Protein AF-A0A1G1D5Z4-F1 (afdb_monomer_lite)

Radius of gyration: 11.23 Å; chains: 1; bounding box: 28×22×27 Å

Secondary structure (DSSP, 8-state):
-HHHHHHHHS-EEHHHHHHHHHTTS-TTS-HHHHHHHHHHHHHHHHHTTSEEE-STTEEEE-

pLDDT: mean 94.65, std 2.63, range [83.75, 97.69]

Sequence (62 aa):
MIIEYLKKFGKSHRKDIERVLWDKLPDILTEVQKKNKIGNLLSALRMEGKIRNSGYSEWSLL

Foldseek 3Di:
DVLVVCVVVFKDALVVLLVVCVVVDDPVDDPVRSSVVSVVVLVVCVVVQQWDDPPPRMIGGD

Structure (mmCIF, N/CA/C/O backbone):
data_AF-A0A1G1D5Z4-F1
#
_entry.id   AF-A0A1G1D5Z4-F1
#
loop_
_atom_site.group_PDB
_atom_site.id
_atom_site.type_symbol
_atom_site.label_atom_id
_atom_site.label_alt_id
_atom_site.label_comp_id
_atom_site.label_asym_id
_atom_site.label_entity_id
_atom_site.label_seq_id
_atom_site.pdbx_PDB_ins_code
_atom_site.Cartn_x
_atom_site.Cartn_y
_atom_site.Cartn_z
_atom_site.occupancy
_atom_site.B_iso_or_equiv
_atom_site.auth_seq_id
_atom_site.auth_comp_id
_atom_site.auth_asym_id
_atom_site.auth_atom_id
_atom_site.pdbx_PDB_model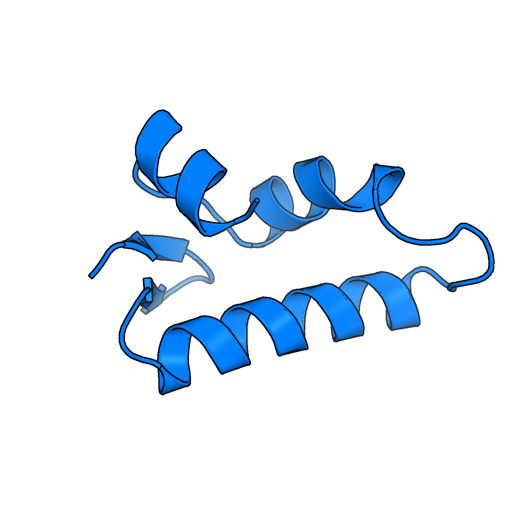_num
ATOM 1 N N . MET A 1 1 ? -7.548 -4.871 -6.817 1.00 83.75 1 MET A N 1
ATOM 2 C CA . MET A 1 1 ? -7.499 -3.390 -6.905 1.00 83.75 1 MET A CA 1
ATOM 3 C C . MET A 1 1 ? -6.082 -2.843 -7.001 1.00 83.75 1 MET A C 1
ATOM 5 O O . MET A 1 1 ? -5.835 -2.122 -7.950 1.00 83.75 1 MET A O 1
ATOM 9 N N . ILE A 1 2 ? -5.155 -3.178 -6.090 1.00 92.12 2 ILE A N 1
ATOM 10 C CA . ILE A 1 2 ? -3.758 -2.694 -6.178 1.00 92.12 2 ILE A CA 1
ATOM 11 C C . ILE A 1 2 ? -3.076 -3.182 -7.461 1.00 92.12 2 ILE A C 1
ATOM 13 O O . ILE A 1 2 ? -2.498 -2.378 -8.175 1.00 92.12 2 ILE A O 1
ATOM 17 N N . ILE A 1 3 ? -3.210 -4.469 -7.796 1.00 94.25 3 ILE A N 1
ATOM 18 C CA . ILE A 1 3 ? -2.656 -5.033 -9.038 1.00 94.25 3 ILE A CA 1
ATOM 19 C C . ILE A 1 3 ? -3.218 -4.315 -10.268 1.00 94.25 3 ILE A C 1
ATOM 21 O O . ILE A 1 3 ? -2.451 -3.849 -11.092 1.00 94.25 3 ILE A O 1
ATOM 25 N N . GLU A 1 4 ? -4.541 -4.179 -10.374 1.00 93.19 4 GLU A N 1
ATOM 26 C CA . GLU A 1 4 ? -5.183 -3.483 -11.503 1.00 93.19 4 GLU A CA 1
ATOM 27 C C . GLU A 1 4 ? -4.761 -2.013 -11.605 1.00 93.19 4 GLU A C 1
ATOM 29 O O . GLU A 1 4 ? -4.529 -1.497 -12.694 1.00 93.19 4 GLU A O 1
ATOM 34 N N . TYR A 1 5 ? -4.594 -1.342 -10.465 1.00 92.38 5 TYR A N 1
ATOM 35 C CA . TYR A 1 5 ? -4.045 0.006 -10.417 1.00 92.38 5 TYR A CA 1
ATOM 36 C C . TYR A 1 5 ? -2.595 0.038 -10.931 1.00 92.38 5 TYR A C 1
ATOM 38 O O . TYR A 1 5 ? -2.283 0.820 -11.824 1.00 92.38 5 TYR A O 1
ATOM 46 N N . LEU A 1 6 ? -1.722 -0.855 -10.460 1.00 94.50 6 LEU A N 1
ATOM 47 C CA . LEU A 1 6 ? -0.337 -0.941 -10.937 1.00 94.50 6 LEU A CA 1
ATOM 48 C C . LEU A 1 6 ? -0.243 -1.387 -12.406 1.00 94.50 6 LEU A C 1
ATOM 50 O O . LEU A 1 6 ? 0.639 -0.928 -13.114 1.00 94.50 6 LEU A O 1
ATOM 54 N N . LYS A 1 7 ? -1.174 -2.201 -12.916 1.00 94.56 7 LYS A N 1
ATOM 55 C CA . LYS A 1 7 ? -1.270 -2.505 -14.356 1.00 94.56 7 LYS A CA 1
ATOM 56 C C . LYS A 1 7 ? -1.585 -1.256 -15.176 1.00 94.56 7 LYS A C 1
ATOM 58 O O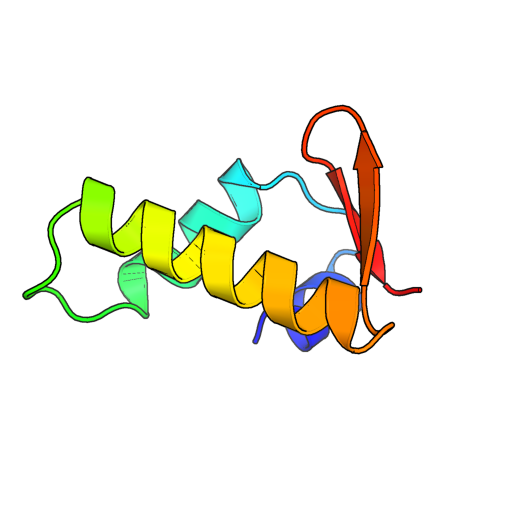 . LYS A 1 7 ? -1.036 -1.087 -16.257 1.00 94.56 7 LYS A O 1
ATOM 63 N N . LYS A 1 8 ? -2.462 -0.383 -14.667 1.00 92.94 8 LYS A N 1
ATOM 64 C CA . LYS A 1 8 ? -2.888 0.840 -15.361 1.00 92.94 8 LYS A CA 1
ATOM 65 C C . LYS A 1 8 ? -1.843 1.959 -15.311 1.00 92.94 8 LYS A C 1
ATOM 67 O O . LYS A 1 8 ? -1.698 2.684 -16.286 1.00 92.94 8 LYS A O 1
ATOM 72 N N . PHE A 1 9 ? -1.155 2.123 -14.182 1.00 90.31 9 PHE A N 1
ATOM 73 C CA . PHE A 1 9 ? -0.250 3.257 -13.940 1.00 90.31 9 PHE A CA 1
ATOM 74 C C . PHE A 1 9 ? 1.237 2.863 -13.884 1.00 90.31 9 PHE A C 1
ATOM 76 O O . PHE A 1 9 ? 2.106 3.727 -13.823 1.00 90.31 9 PHE A O 1
ATOM 83 N N . GLY A 1 10 ? 1.551 1.566 -13.922 1.00 91.75 10 GLY A N 1
ATOM 84 C CA . GLY A 1 10 ? 2.909 1.033 -13.855 1.00 91.75 10 GLY A CA 1
ATOM 85 C C . GLY A 1 10 ? 3.469 1.056 -12.435 1.00 91.75 10 GLY A C 1
ATOM 86 O O . GLY A 1 10 ? 3.295 0.111 -11.661 1.00 91.75 10 GLY A O 1
ATOM 87 N N . LYS A 1 11 ? 4.176 2.137 -12.102 1.00 93.56 11 LYS A N 1
ATOM 88 C CA . LYS A 1 11 ? 4.809 2.337 -10.794 1.00 93.56 11 LYS A CA 1
ATOM 89 C C . LYS A 1 11 ? 4.024 3.348 -9.979 1.00 93.56 11 LYS A C 1
ATOM 91 O O . LYS A 1 11 ? 3.451 4.282 -10.531 1.00 93.56 11 LYS A O 1
ATOM 96 N N . SER A 1 12 ? 4.011 3.183 -8.664 1.00 95.75 12 SER A N 1
ATOM 97 C CA . SER A 1 12 ? 3.330 4.136 -7.795 1.00 95.75 12 SER A CA 1
ATOM 98 C C . SER A 1 12 ? 3.918 4.169 -6.397 1.00 95.75 12 SER A C 1
ATOM 100 O O . SER A 1 12 ? 4.317 3.139 -5.846 1.00 95.75 12 SER A O 1
ATOM 102 N N . HIS A 1 13 ? 3.945 5.357 -5.797 1.00 95.81 13 HIS A N 1
ATOM 103 C CA . HIS A 1 13 ? 4.323 5.498 -4.403 1.00 95.81 13 HIS A CA 1
ATOM 104 C C . HIS A 1 13 ? 3.192 5.046 -3.484 1.00 95.81 13 HIS A C 1
ATOM 106 O O . HIS A 1 13 ? 2.003 5.196 -3.771 1.00 95.81 13 HIS A O 1
ATOM 112 N N . ARG A 1 14 ? 3.570 4.559 -2.300 1.00 94.50 14 ARG A N 1
ATOM 113 C CA . ARG A 1 14 ? 2.624 4.147 -1.257 1.00 94.50 14 ARG A CA 1
ATOM 114 C C . ARG A 1 14 ? 1.546 5.201 -0.981 1.00 94.50 14 ARG A C 1
ATOM 116 O O . ARG A 1 14 ? 0.397 4.823 -0.814 1.00 94.50 14 ARG A O 1
ATOM 123 N N . LYS A 1 15 ? 1.889 6.493 -0.970 1.00 94.50 15 LYS A N 1
ATOM 124 C CA . LYS A 1 15 ? 0.932 7.587 -0.719 1.00 94.50 15 LYS A CA 1
ATOM 125 C C . LYS A 1 15 ? -0.170 7.677 -1.781 1.00 94.50 15 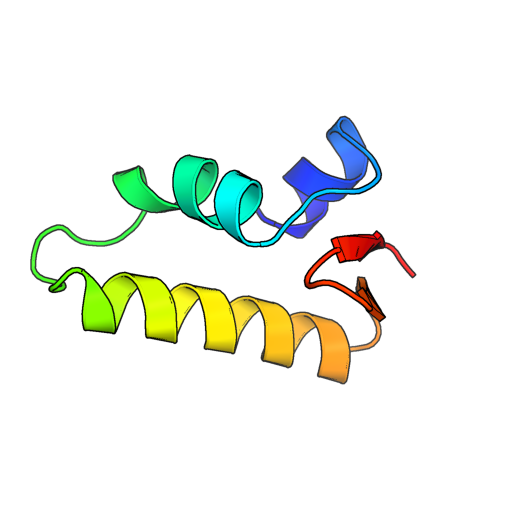LYS A C 1
ATOM 127 O O . LYS A 1 15 ? -1.315 7.966 -1.449 1.00 94.50 15 LYS A O 1
ATOM 132 N N . ASP A 1 16 ? 0.155 7.416 -3.044 1.00 94.56 16 ASP A N 1
ATOM 133 C CA . ASP A 1 16 ? -0.824 7.454 -4.134 1.00 94.56 16 ASP A CA 1
ATOM 134 C C . ASP A 1 16 ? -1.713 6.209 -4.118 1.00 94.56 16 ASP A C 1
ATOM 136 O O . ASP A 1 16 ? -2.929 6.313 -4.280 1.00 94.56 16 ASP A O 1
ATOM 140 N N . ILE A 1 17 ? -1.131 5.045 -3.808 1.00 93.88 17 ILE A N 1
ATOM 141 C CA . ILE A 1 17 ? -1.895 3.822 -3.526 1.00 93.88 17 ILE A CA 1
ATOM 142 C C . ILE A 1 17 ? -2.841 4.054 -2.342 1.00 93.88 17 ILE A C 1
ATOM 144 O O . ILE A 1 17 ? -4.008 3.674 -2.407 1.00 93.88 17 ILE A O 1
ATOM 148 N N . GLU A 1 18 ? -2.364 4.703 -1.276 1.00 94.25 18 GLU A N 1
ATOM 149 C CA . GLU A 1 18 ? -3.181 5.026 -0.109 1.00 94.25 18 GLU A CA 1
ATOM 150 C C . GLU A 1 18 ? -4.374 5.900 -0.484 1.00 94.25 18 GLU A C 1
ATOM 152 O O . GLU A 1 18 ? -5.498 5.541 -0.143 1.00 94.25 18 GLU A O 1
ATOM 157 N N . ARG A 1 19 ? -4.157 6.968 -1.260 1.00 92.81 19 ARG A N 1
ATOM 158 C CA . ARG A 1 19 ? -5.221 7.865 -1.735 1.00 92.81 19 ARG A CA 1
ATOM 159 C C . ARG A 1 19 ? -6.308 7.118 -2.514 1.00 92.81 19 ARG A C 1
ATOM 161 O O . ARG A 1 19 ? -7.486 7.324 -2.269 1.00 92.81 19 ARG A O 1
ATOM 168 N N . VAL A 1 20 ? -5.922 6.219 -3.419 1.00 91.44 20 VAL A N 1
ATOM 169 C CA . VAL A 1 20 ? -6.869 5.466 -4.269 1.00 91.44 20 VAL A CA 1
ATOM 170 C C . VAL A 1 20 ? -7.669 4.424 -3.484 1.00 91.44 20 VAL A C 1
ATOM 172 O O . VAL A 1 20 ? -8.792 4.075 -3.861 1.00 91.44 20 VAL A O 1
ATOM 175 N N . LEU A 1 21 ? -7.082 3.873 -2.423 1.00 92.31 21 LEU A N 1
ATOM 176 C CA . LEU A 1 21 ? -7.734 2.874 -1.582 1.00 92.31 21 LEU A CA 1
ATOM 177 C C . LEU A 1 21 ? -8.534 3.491 -0.435 1.00 92.31 21 LEU A C 1
ATOM 179 O O . LEU A 1 21 ? -9.385 2.797 0.113 1.00 92.31 21 LEU A O 1
ATOM 183 N N . TRP A 1 22 ? -8.271 4.748 -0.073 1.00 93.75 22 TRP A N 1
ATOM 184 C CA . TRP A 1 22 ? -8.781 5.376 1.145 1.00 93.75 22 TRP A CA 1
ATOM 185 C C . TRP A 1 22 ? -10.305 5.325 1.265 1.00 93.75 22 TRP A C 1
ATOM 187 O O . TRP A 1 22 ? -10.832 4.857 2.278 1.00 93.75 22 TRP A O 1
ATOM 197 N N . ASP A 1 23 ? -10.985 5.711 0.186 1.00 91.12 23 ASP A N 1
ATOM 198 C CA . ASP A 1 23 ? -12.450 5.774 0.093 1.00 91.12 23 ASP A CA 1
ATOM 199 C C . ASP A 1 23 ? -13.086 4.394 -0.128 1.00 91.12 23 ASP A C 1
ATOM 201 O O . ASP A 1 23 ? -14.301 4.240 -0.166 1.00 91.12 23 ASP A O 1
ATOM 205 N N . LYS A 1 24 ? -12.254 3.360 -0.295 1.00 90.56 24 LYS A N 1
ATOM 206 C CA . LYS A 1 24 ? -12.677 1.963 -0.456 1.00 90.56 24 LYS A CA 1
ATOM 207 C C . LYS A 1 24 ? -12.497 1.156 0.827 1.00 90.56 24 LYS A C 1
ATOM 209 O O . LYS A 1 24 ? -12.800 -0.038 0.852 1.00 90.56 24 LYS A O 1
ATOM 214 N N . LEU A 1 25 ? -11.950 1.776 1.872 1.00 93.75 25 LEU A N 1
ATOM 215 C CA . LEU A 1 25 ? -11.821 1.178 3.191 1.00 93.75 25 LEU A CA 1
ATOM 216 C C . LEU A 1 25 ? -13.015 1.564 4.066 1.00 93.75 25 LEU A C 1
ATOM 218 O O . LEU A 1 25 ? -13.468 2.700 3.977 1.00 93.75 25 LEU A O 1
ATOM 222 N N . PRO A 1 26 ? -13.472 0.667 4.958 1.00 95.06 26 PRO A N 1
ATOM 223 C CA . PRO A 1 26 ? -14.584 0.959 5.856 1.00 95.06 26 PRO A CA 1
ATOM 224 C C . PRO A 1 26 ? -14.360 2.236 6.674 1.00 95.06 26 PRO A C 1
ATOM 226 O O . PRO A 1 26 ? -13.274 2.430 7.227 1.00 95.06 26 PRO A O 1
ATOM 229 N N . ASP A 1 27 ? -15.402 3.054 6.810 1.00 95.00 27 ASP A N 1
ATOM 230 C CA . ASP A 1 27 ? -15.343 4.324 7.551 1.00 95.00 27 ASP A CA 1
ATOM 231 C C . ASP A 1 27 ? -15.225 4.148 9.065 1.00 95.00 27 ASP A C 1
ATOM 233 O O . ASP A 1 27 ? -14.769 5.049 9.759 1.00 95.00 27 ASP A O 1
ATOM 237 N N . ILE A 1 28 ? -15.534 2.954 9.577 1.00 97.06 28 ILE A N 1
ATOM 238 C CA . ILE A 1 28 ? -15.288 2.590 10.978 1.00 97.06 28 ILE A CA 1
ATOM 239 C C . ILE A 1 28 ? -13.790 2.530 11.326 1.00 97.06 28 ILE A C 1
ATOM 241 O O . ILE A 1 28 ? -13.427 2.496 12.500 1.00 97.06 28 ILE A O 1
ATOM 245 N N . LEU A 1 29 ? -12.906 2.485 10.323 1.00 96.88 29 LEU A N 1
ATOM 246 C CA . LEU A 1 29 ? -11.465 2.438 10.544 1.00 96.88 29 LEU A CA 1
ATOM 247 C C . LEU A 1 29 ? -10.891 3.840 10.747 1.00 96.88 29 LEU A C 1
ATOM 249 O O . LEU A 1 29 ? -11.068 4.725 9.909 1.00 96.88 29 LEU A O 1
ATOM 253 N N . THR A 1 30 ? -10.089 3.997 11.798 1.00 97.56 30 THR A N 1
ATOM 254 C CA . THR A 1 30 ? -9.264 5.194 11.998 1.00 97.56 30 THR A CA 1
ATOM 255 C C . THR A 1 30 ? -8.205 5.323 10.903 1.00 97.56 30 THR A C 1
ATO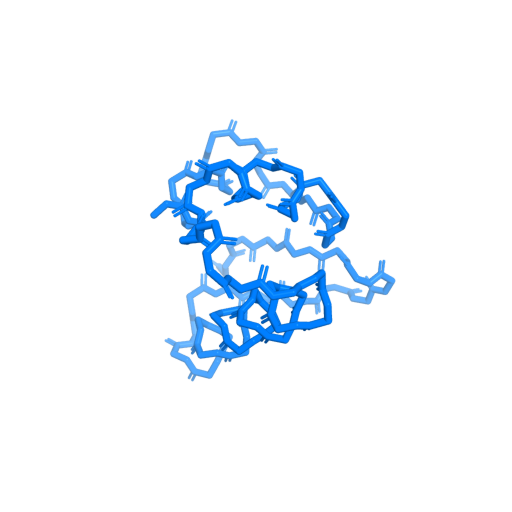M 257 O O . THR A 1 30 ? -7.841 4.345 10.244 1.00 97.56 30 THR A O 1
ATOM 260 N N . GLU A 1 31 ? -7.627 6.514 10.735 1.00 95.94 31 GLU A N 1
ATOM 261 C CA . GLU A 1 31 ? -6.563 6.729 9.746 1.00 95.94 31 GLU A CA 1
ATOM 262 C C . GLU A 1 31 ? -5.383 5.761 9.911 1.00 95.94 31 GLU A C 1
ATOM 264 O O . GLU A 1 31 ? -4.846 5.243 8.931 1.00 95.94 31 GLU A O 1
ATOM 269 N N . VAL A 1 32 ? -4.987 5.493 11.159 1.00 96.88 32 VAL A N 1
ATOM 270 C CA . VAL A 1 32 ? -3.898 4.561 11.481 1.00 96.88 32 VAL A CA 1
ATOM 271 C C . VAL A 1 32 ? -4.278 3.142 11.064 1.00 96.88 32 VAL A C 1
ATOM 273 O O . VAL A 1 32 ? -3.482 2.447 10.433 1.00 96.88 32 VAL A O 1
ATOM 276 N N . GLN A 1 33 ? -5.515 2.719 11.339 1.00 97.69 33 GLN A N 1
ATOM 277 C CA . GLN A 1 33 ? -6.013 1.410 10.917 1.00 97.69 33 GLN A CA 1
ATOM 278 C C . GLN A 1 33 ? -6.090 1.292 9.389 1.00 97.69 33 GLN A C 1
ATOM 280 O O . GLN A 1 33 ? -5.692 0.260 8.843 1.00 97.69 33 GLN A O 1
ATOM 285 N N . LYS A 1 34 ? -6.528 2.347 8.685 1.00 97.31 34 LYS A N 1
ATOM 286 C CA . LYS A 1 34 ? -6.543 2.394 7.214 1.00 97.31 34 LYS A CA 1
ATOM 287 C C . LYS A 1 34 ? -5.126 2.246 6.643 1.00 97.31 34 LYS A C 1
ATOM 289 O O . LYS A 1 34 ? -4.887 1.357 5.821 1.00 97.31 34 LYS A O 1
ATOM 294 N N . LYS A 1 35 ? -4.160 3.027 7.143 1.00 96.38 35 LYS A N 1
ATOM 295 C CA . LYS A 1 35 ? -2.739 2.952 6.744 1.00 96.38 35 LYS A CA 1
ATOM 296 C C . LYS A 1 35 ? -2.131 1.573 7.001 1.00 96.38 35 LYS A C 1
ATOM 298 O O . LYS A 1 35 ? -1.457 1.027 6.124 1.00 96.38 35 LYS A O 1
ATOM 303 N N . ASN A 1 36 ? -2.399 0.981 8.164 1.00 97.06 36 ASN A N 1
ATOM 304 C CA . ASN A 1 36 ? -1.920 -0.361 8.503 1.00 97.06 36 ASN A CA 1
ATOM 305 C C . ASN A 1 36 ? -2.511 -1.418 7.569 1.00 97.06 36 ASN A C 1
ATOM 307 O O . ASN A 1 36 ? -1.781 -2.260 7.051 1.00 97.06 36 ASN A O 1
ATOM 311 N N . LYS A 1 37 ? -3.812 -1.335 7.275 1.00 96.25 37 LYS A N 1
ATOM 312 C CA . LYS A 1 37 ? -4.476 -2.262 6.353 1.00 96.25 37 LYS A CA 1
ATOM 313 C C . LYS A 1 37 ? -3.880 -2.195 4.947 1.00 96.25 37 LYS A C 1
ATOM 315 O O . LYS A 1 37 ? -3.607 -3.237 4.359 1.00 96.25 37 LYS A O 1
ATOM 320 N N . ILE A 1 38 ? -3.606 -0.995 4.436 1.00 95.75 38 ILE A N 1
ATOM 321 C CA . ILE A 1 38 ? -2.956 -0.806 3.128 1.00 95.75 38 ILE A CA 1
ATOM 322 C C . ILE A 1 38 ? -1.531 -1.366 3.140 1.00 95.75 38 ILE A C 1
ATOM 324 O O . ILE A 1 38 ? -1.140 -2.070 2.210 1.00 95.75 38 ILE A O 1
ATOM 328 N N . GLY A 1 39 ? -0.778 -1.127 4.217 1.00 95.88 39 GLY A N 1
ATOM 329 C CA . GLY A 1 39 ? 0.546 -1.721 4.410 1.00 95.88 39 GLY A CA 1
ATOM 330 C C . GLY A 1 39 ? 0.517 -3.249 4.382 1.00 95.88 39 GLY A C 1
ATOM 331 O O . GLY A 1 39 ? 1.313 -3.859 3.674 1.00 95.88 39 GLY A O 1
ATOM 332 N N . ASN A 1 40 ? -0.437 -3.861 5.083 1.00 96.81 40 ASN A N 1
ATOM 333 C CA . ASN A 1 40 ? -0.596 -5.314 5.119 1.00 96.81 40 ASN A CA 1
ATOM 334 C C . ASN A 1 40 ? -0.936 -5.889 3.739 1.00 96.81 40 ASN A C 1
ATOM 336 O O . ASN A 1 40 ? -0.371 -6.908 3.351 1.00 96.81 40 ASN A O 1
ATOM 340 N N . LEU A 1 41 ? -1.797 -5.215 2.968 1.00 96.31 41 LEU A N 1
ATOM 341 C CA . LEU A 1 41 ? -2.128 -5.620 1.598 1.00 96.31 41 LEU A CA 1
ATOM 342 C C . LEU A 1 41 ? -0.904 -5.580 0.671 1.00 96.31 41 LEU A C 1
ATOM 344 O O . LEU A 1 41 ? -0.685 -6.517 -0.094 1.00 96.31 41 LEU A O 1
ATOM 348 N N . LEU A 1 42 ? -0.092 -4.522 0.746 1.00 96.31 42 LEU A N 1
ATOM 349 C CA . LEU A 1 42 ? 1.147 -4.413 -0.034 1.00 96.31 42 LEU A CA 1
ATOM 350 C C . LEU A 1 42 ? 2.151 -5.505 0.353 1.00 96.31 42 LEU A C 1
ATOM 352 O O . LEU A 1 42 ? 2.729 -6.155 -0.519 1.00 96.31 42 LEU A O 1
ATOM 356 N N . SER A 1 43 ? 2.323 -5.747 1.654 1.00 96.50 43 SER A N 1
ATOM 357 C CA . SER A 1 43 ? 3.197 -6.806 2.161 1.00 96.50 43 SER A CA 1
ATOM 358 C C . SER A 1 43 ? 2.748 -8.191 1.698 1.00 96.50 43 SER A C 1
ATOM 360 O O . SER A 1 43 ? 3.590 -8.958 1.239 1.00 96.50 43 SER A O 1
ATOM 362 N N . ALA A 1 44 ? 1.448 -8.496 1.757 1.00 97.69 44 ALA A N 1
ATOM 363 C CA . ALA A 1 44 ? 0.893 -9.764 1.282 1.00 97.69 44 ALA A CA 1
ATOM 364 C C . ALA A 1 44 ? 1.182 -9.984 -0.211 1.00 97.69 44 ALA A C 1
ATOM 366 O O . ALA A 1 44 ? 1.774 -10.992 -0.581 1.00 97.69 44 ALA A O 1
ATOM 367 N N . LEU A 1 45 ? 0.887 -8.991 -1.057 1.00 96.75 45 LEU A N 1
ATOM 368 C CA . LEU A 1 45 ? 1.155 -9.067 -2.498 1.00 96.75 45 LEU A CA 1
ATOM 369 C C . LEU A 1 45 ? 2.645 -9.227 -2.825 1.00 96.75 45 LEU A C 1
ATOM 371 O O . LEU A 1 45 ? 2.997 -9.894 -3.799 1.00 96.75 45 LEU A O 1
ATOM 375 N N . ARG A 1 46 ? 3.525 -8.614 -2.026 1.00 96.88 46 ARG A N 1
ATOM 376 C CA . ARG A 1 46 ? 4.975 -8.777 -2.166 1.00 96.88 46 ARG A CA 1
ATOM 377 C C . ARG A 1 46 ? 5.419 -10.191 -1.807 1.00 96.88 46 ARG A C 1
ATOM 379 O O . ARG A 1 46 ? 6.219 -10.767 -2.531 1.00 96.88 46 ARG A O 1
ATOM 386 N N . MET A 1 47 ? 4.910 -10.738 -0.702 1.00 97.38 47 MET A N 1
ATOM 387 C CA . MET A 1 47 ? 5.214 -12.110 -0.272 1.00 97.38 47 MET A CA 1
ATOM 388 C C . MET A 1 47 ? 4.698 -13.147 -1.274 1.00 97.38 47 MET A C 1
ATOM 390 O O . MET A 1 47 ? 5.353 -14.157 -1.494 1.00 97.38 47 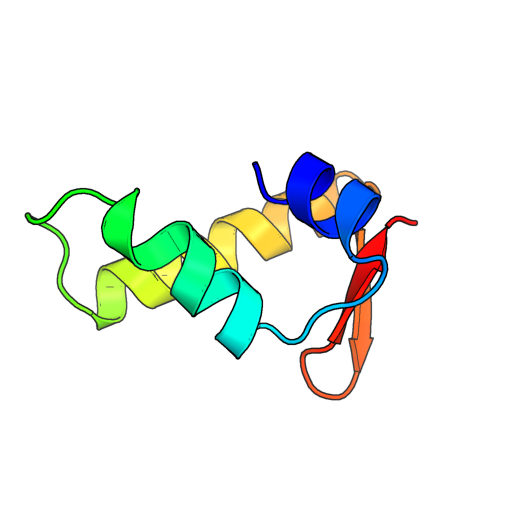MET A O 1
ATOM 394 N N . GLU A 1 48 ? 3.576 -12.865 -1.937 1.00 97.44 48 GLU A N 1
ATOM 395 C CA . GLU A 1 48 ? 3.046 -13.669 -3.045 1.00 97.44 48 GLU A CA 1
ATOM 396 C C . GLU A 1 48 ? 3.832 -13.511 -4.362 1.00 97.44 48 GLU A C 1
ATOM 398 O O . GLU A 1 48 ? 3.472 -14.131 -5.360 1.00 97.44 48 GLU A O 1
ATOM 403 N N . GLY A 1 49 ? 4.864 -12.661 -4.412 1.00 96.88 49 GLY A N 1
ATOM 404 C CA . GLY A 1 49 ? 5.662 -12.442 -5.621 1.00 96.88 49 GLY A CA 1
ATOM 405 C C . GLY A 1 49 ? 4.921 -11.707 -6.743 1.00 96.88 49 GLY A C 1
ATOM 406 O O . GLY A 1 49 ? 5.307 -11.811 -7.902 1.00 96.88 49 GLY A O 1
ATOM 407 N N . LYS A 1 50 ? 3.856 -10.957 -6.429 1.00 97.38 50 LYS A N 1
ATOM 408 C CA . LYS A 1 50 ? 3.060 -10.220 -7.431 1.00 97.38 50 LYS A CA 1
ATOM 409 C C . LYS A 1 50 ? 3.544 -8.791 -7.656 1.00 97.38 50 LYS A C 1
ATOM 411 O O . LYS A 1 50 ? 3.317 -8.220 -8.720 1.00 97.38 50 LYS A O 1
ATOM 416 N N . ILE A 1 51 ? 4.155 -8.191 -6.637 1.00 97.06 51 ILE A N 1
ATOM 417 C CA . ILE A 1 51 ? 4.689 -6.827 -6.683 1.00 97.06 51 ILE A CA 1
ATOM 418 C C . ILE A 1 51 ? 6.050 -6.765 -6.001 1.00 97.06 51 ILE A C 1
ATOM 420 O O . ILE A 1 51 ? 6.351 -7.556 -5.107 1.00 97.06 51 ILE A O 1
ATOM 424 N N . ARG A 1 52 ? 6.842 -5.757 -6.353 1.00 96.62 52 ARG A N 1
ATOM 425 C CA . ARG A 1 52 ? 8.107 -5.432 -5.688 1.00 96.62 52 ARG A CA 1
ATOM 426 C C . ARG A 1 52 ? 8.126 -3.990 -5.207 1.00 96.62 52 ARG A C 1
ATOM 428 O O . ARG A 1 52 ? 7.490 -3.119 -5.802 1.00 96.62 52 ARG A O 1
ATOM 435 N N . ASN A 1 53 ? 8.883 -3.757 -4.136 1.00 95.31 53 ASN A N 1
ATOM 436 C CA . ASN A 1 53 ? 9.239 -2.420 -3.680 1.00 95.31 53 ASN A CA 1
ATOM 437 C C . ASN A 1 53 ? 10.652 -2.089 -4.177 1.00 95.31 53 ASN A C 1
ATOM 439 O O . ASN A 1 53 ? 11.583 -2.829 -3.866 1.00 95.31 53 ASN A O 1
ATOM 443 N N . SER A 1 54 ? 10.809 -1.012 -4.943 1.00 92.12 54 SER A N 1
ATOM 444 C CA . SER A 1 54 ? 12.097 -0.567 -5.509 1.00 92.12 54 SER A CA 1
ATOM 445 C C . SER A 1 54 ? 12.905 0.333 -4.562 1.00 92.12 54 SER A C 1
AT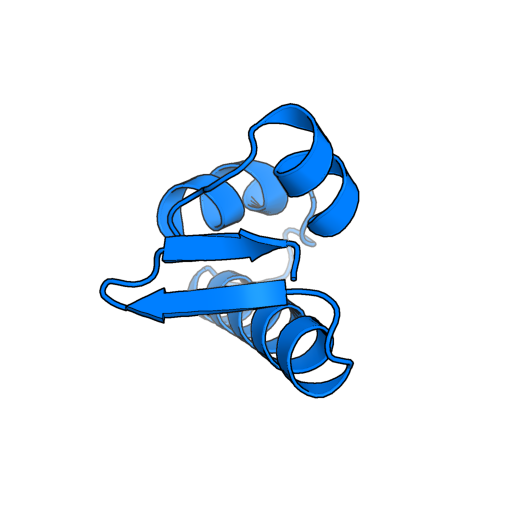OM 447 O O . SER A 1 54 ? 13.948 0.850 -4.950 1.00 92.12 54 SER A O 1
ATOM 449 N N . GLY A 1 55 ? 12.454 0.515 -3.318 1.00 89.31 55 GLY A N 1
ATOM 450 C CA . GLY A 1 55 ? 12.956 1.532 -2.397 1.00 89.31 55 GLY A CA 1
ATOM 451 C C . GLY A 1 55 ? 12.070 2.779 -2.398 1.00 89.31 55 GLY A C 1
ATOM 452 O O . GLY A 1 55 ? 11.156 2.915 -3.209 1.00 89.31 55 GLY A O 1
ATOM 453 N N . TYR A 1 56 ? 12.283 3.677 -1.431 1.00 90.12 56 TYR A N 1
ATOM 454 C CA . TYR A 1 56 ? 11.552 4.954 -1.314 1.00 90.12 56 TYR A CA 1
ATOM 455 C C . TYR A 1 56 ? 10.015 4.824 -1.360 1.00 90.12 56 TYR A C 1
ATOM 457 O O . TYR A 1 56 ? 9.297 5.728 -1.789 1.00 90.12 56 TYR A O 1
ATOM 465 N N . SER A 1 57 ? 9.487 3.687 -0.891 1.00 91.88 57 SER A N 1
ATOM 466 C CA . SER A 1 57 ? 8.056 3.361 -0.939 1.00 91.88 57 SER A CA 1
ATOM 467 C C . SER A 1 57 ? 7.444 3.345 -2.350 1.00 91.88 57 SER A C 1
ATOM 469 O O . SER A 1 57 ? 6.234 3.529 -2.474 1.00 91.88 57 SER A O 1
ATOM 471 N N . GLU A 1 58 ? 8.242 3.121 -3.395 1.00 95.81 58 GLU A N 1
ATOM 472 C CA . GLU A 1 58 ? 7.771 2.898 -4.766 1.00 95.81 58 GLU A CA 1
ATOM 473 C C . GLU A 1 58 ? 7.440 1.412 -4.974 1.00 95.81 58 GLU A C 1
ATOM 475 O O . GLU A 1 58 ? 8.212 0.526 -4.604 1.00 95.81 58 GLU A O 1
ATOM 480 N N . TRP A 1 59 ? 6.268 1.139 -5.544 1.00 96.50 59 TRP A N 1
ATOM 481 C CA . TRP A 1 59 ? 5.750 -0.200 -5.805 1.00 96.50 59 TRP A CA 1
ATOM 482 C C . TRP A 1 59 ? 5.482 -0.389 -7.293 1.00 96.50 59 TRP A C 1
ATOM 484 O O . TRP A 1 59 ? 4.994 0.515 -7.969 1.00 96.50 59 TRP A O 1
ATOM 494 N N . SER A 1 60 ? 5.777 -1.584 -7.796 1.00 96.69 60 SER A N 1
ATOM 495 C CA . SER A 1 60 ? 5.545 -1.975 -9.189 1.00 96.69 60 SER A CA 1
ATOM 496 C C . SER A 1 60 ? 5.206 -3.457 -9.280 1.00 96.69 60 SER A C 1
ATOM 498 O O . SER A 1 60 ? 5.509 -4.215 -8.356 1.00 96.69 60 SER A O 1
ATOM 500 N N . LEU A 1 61 ? 4.567 -3.869 -10.376 1.00 96.12 61 LEU A N 1
ATOM 501 C CA . LEU A 1 61 ? 4.418 -5.291 -10.686 1.00 96.12 61 LEU A CA 1
ATOM 502 C C . LEU A 1 61 ? 5.804 -5.938 -10.836 1.00 96.12 61 LEU A C 1
ATOM 504 O O . LEU A 1 61 ? 6.766 -5.269 -11.237 1.00 96.12 61 LEU A O 1
ATOM 508 N N . LEU A 1 62 ? 5.892 -7.210 -10.449 1.00 91.56 62 LEU A N 1
ATOM 509 C CA . LEU A 1 62 ? 7.053 -8.050 -10.739 1.00 91.56 62 LEU A CA 1
ATOM 510 C C . LEU A 1 62 ? 7.083 -8.449 -12.216 1.00 91.56 62 LEU A C 1
ATOM 512 O O . LEU A 1 62 ? 5.989 -8.674 -12.781 1.00 91.56 62 LEU A O 1
#